Protein AF-A0A0F9J2L0-F1 (afdb_monomer_lite)

Organism: NCBI:txid412755

InterPro domains:
  IPR006762 Gtr1/RagA G protein [PF04670] (2-129)
  IPR006762 Gtr1/RagA G protein [PTHR11259] (2-138)
  IPR027417 P-loop containing nucleoside triphosphate hydrolase [G3DSA:3.40.50.300] (1-144)
  IPR027417 P-loop containing nucleoside triphosphate hydrolase [SSF52540] (2-126)

Structure (mmCIF, N/CA/C/O backbone):
data_AF-A0A0F9J2L0-F1
#
_entry.id   AF-A0A0F9J2L0-F1
#
loop_
_atom_site.group_PDB
_atom_site.id
_atom_site.type_symbol
_atom_site.label_atom_id
_atom_site.label_alt_id
_atom_site.label_comp_id
_atom_site.label_asym_id
_atom_site.label_entity_id
_atom_site.label_seq_id
_atom_site.pdbx_PDB_ins_code
_atom_site.Cartn_x
_atom_site.Cartn_y
_atom_site.Cartn_z
_atom_site.occupancy
_atom_site.B_iso_or_equiv
_atom_site.auth_seq_id
_atom_site.auth_comp_id
_atom_site.auth_asym_id
_atom_site.auth_atom_id
_atom_site.pdbx_PDB_model_num
ATOM 1 N N . MET A 1 1 ? 3.759 4.163 -9.011 1.00 58.88 1 MET A N 1
ATOM 2 C CA . MET A 1 1 ? 3.004 3.086 -8.334 1.00 58.88 1 MET A CA 1
ATOM 3 C C . MET A 1 1 ? 1.938 2.496 -9.262 1.00 58.88 1 MET A C 1
ATOM 5 O O . MET A 1 1 ? 0.913 3.127 -9.456 1.00 58.88 1 MET A O 1
ATOM 9 N N . GLY A 1 2 ? 2.141 1.337 -9.890 1.00 57.66 2 GLY A N 1
ATOM 10 C CA . GLY A 1 2 ? 1.208 0.733 -10.869 1.00 57.66 2 GLY A CA 1
ATOM 11 C C . GLY A 1 2 ? -0.131 0.215 -10.308 1.00 57.66 2 GLY A C 1
ATOM 12 O O . GLY A 1 2 ? -0.578 -0.854 -10.706 1.00 57.66 2 GLY A O 1
ATOM 13 N N . LYS A 1 3 ? -0.773 0.930 -9.377 1.00 68.69 3 LYS A N 1
ATOM 14 C CA . LYS A 1 3 ? -2.016 0.521 -8.695 1.00 68.69 3 LYS A CA 1
ATOM 15 C C . LYS A 1 3 ? -3.172 0.352 -9.680 1.00 68.69 3 LYS A C 1
ATOM 17 O O . LYS A 1 3 ? -3.814 -0.695 -9.715 1.00 68.69 3 LYS A O 1
ATOM 22 N N . THR A 1 4 ? -3.367 1.340 -10.550 1.00 69.31 4 THR A N 1
ATOM 23 C CA . THR A 1 4 ? -4.355 1.288 -11.634 1.00 69.31 4 THR A CA 1
ATOM 24 C C . THR A 1 4 ? -4.062 0.149 -12.614 1.00 69.31 4 THR A C 1
ATOM 26 O O . THR A 1 4 ? -4.983 -0.529 -13.059 1.00 69.31 4 THR A O 1
ATOM 29 N N . THR A 1 5 ? -2.786 -0.113 -12.914 1.00 68.06 5 THR A N 1
ATOM 30 C CA . THR A 1 5 ? -2.365 -1.235 -13.769 1.00 68.06 5 THR A CA 1
ATOM 31 C C . THR A 1 5 ? -2.733 -2.577 -13.141 1.00 68.06 5 THR A C 1
ATOM 33 O O . THR A 1 5 ? -3.351 -3.400 -13.805 1.00 68.06 5 THR A O 1
ATOM 36 N N . ILE A 1 6 ? -2.427 -2.783 -11.855 1.00 69.75 6 ILE A N 1
ATOM 37 C CA . ILE A 1 6 ? -2.793 -4.006 -11.124 1.00 69.75 6 ILE A CA 1
ATOM 38 C C . ILE A 1 6 ? -4.306 -4.190 -11.134 1.00 69.75 6 ILE A C 1
ATOM 40 O O . ILE A 1 6 ? -4.779 -5.273 -11.458 1.00 69.75 6 ILE A O 1
ATOM 44 N N . LYS A 1 7 ? -5.070 -3.126 -10.864 1.00 72.12 7 LYS A N 1
ATOM 45 C CA . LYS A 1 7 ? -6.531 -3.176 -10.923 1.00 72.12 7 LYS A CA 1
ATOM 46 C C . LYS A 1 7 ? -7.026 -3.668 -12.288 1.00 72.12 7 LYS A C 1
ATOM 48 O O . LYS A 1 7 ? -7.810 -4.611 -12.345 1.00 72.12 7 LYS A O 1
ATOM 53 N N . LYS A 1 8 ? -6.546 -3.060 -13.377 1.00 70.06 8 LYS A N 1
ATOM 54 C CA . LYS A 1 8 ? -6.964 -3.415 -14.739 1.00 70.06 8 LYS A CA 1
ATOM 55 C C . LYS A 1 8 ? -6.577 -4.839 -15.126 1.00 70.06 8 LYS A C 1
ATOM 57 O O . LYS A 1 8 ? -7.369 -5.549 -15.731 1.00 70.06 8 LYS A O 1
ATOM 62 N N . VAL A 1 9 ? -5.369 -5.272 -14.780 1.00 70.38 9 VAL A N 1
ATOM 63 C CA . VAL A 1 9 ? -4.903 -6.622 -15.121 1.00 70.38 9 VAL A CA 1
ATOM 64 C C . VAL A 1 9 ? -5.645 -7.676 -14.297 1.00 70.38 9 VAL A C 1
ATOM 66 O O . VAL A 1 9 ? -6.130 -8.655 -14.852 1.00 70.38 9 VAL A O 1
ATOM 69 N N . VAL A 1 10 ? -5.766 -7.470 -12.982 1.00 70.31 10 VAL A N 1
ATOM 70 C CA . VAL A 1 10 ? -6.308 -8.471 -12.050 1.00 70.31 10 VAL A CA 1
ATOM 71 C C . VAL A 1 10 ? -7.833 -8.543 -12.098 1.00 70.31 10 VAL A C 1
ATOM 73 O O . VAL A 1 10 ? -8.378 -9.642 -12.099 1.00 70.31 10 VAL A O 1
ATOM 76 N N . PHE A 1 11 ? -8.528 -7.403 -12.146 1.00 71.88 11 PHE A N 1
ATOM 77 C CA . PHE A 1 11 ? -9.994 -7.366 -12.053 1.00 71.88 11 PHE A CA 1
ATOM 78 C C . PHE A 1 11 ? -10.697 -7.117 -13.387 1.00 71.88 11 PHE A C 1
ATOM 80 O O . PHE A 1 11 ? -11.873 -7.441 -13.513 1.00 71.88 11 PHE A O 1
ATOM 87 N N . GLU A 1 12 ? -10.007 -6.545 -14.376 1.00 72.94 12 GLU A N 1
ATOM 88 C CA . GLU A 1 12 ? -10.602 -6.197 -15.676 1.00 72.94 12 GLU A CA 1
ATOM 89 C C . GLU A 1 12 ? -10.038 -7.054 -16.826 1.00 72.94 12 GLU A C 1
ATOM 91 O O . GLU A 1 12 ? -10.474 -6.917 -17.966 1.00 72.94 12 GLU A O 1
ATOM 96 N N . GLY A 1 13 ? -9.087 -7.957 -16.542 1.00 70.94 13 GLY A N 1
ATOM 97 C CA . GLY A 1 13 ? -8.498 -8.871 -17.527 1.00 70.94 13 GLY A CA 1
ATOM 98 C C . GLY A 1 13 ? -7.656 -8.181 -18.605 1.00 70.94 13 GLY A C 1
ATOM 99 O O . GLY A 1 13 ? -7.440 -8.754 -19.673 1.00 70.94 13 GLY A O 1
ATOM 100 N N . ALA A 1 14 ? -7.202 -6.949 -18.358 1.00 76.75 14 ALA A N 1
ATOM 101 C CA . ALA A 1 14 ? -6.424 -6.185 -19.326 1.00 76.75 14 ALA A CA 1
ATOM 102 C C . ALA A 1 14 ? -5.062 -6.837 -19.602 1.00 76.75 14 ALA A C 1
ATOM 104 O O . ALA A 1 14 ? -4.390 -7.328 -18.691 1.00 76.75 14 ALA A O 1
ATOM 105 N N . ASN A 1 15 ? -4.616 -6.781 -20.858 1.00 77.00 15 ASN A N 1
ATOM 106 C CA . ASN A 1 15 ? -3.313 -7.300 -21.245 1.00 77.00 15 ASN A CA 1
ATOM 107 C C . ASN A 1 15 ? -2.194 -6.387 -20.697 1.00 77.00 15 ASN A C 1
ATOM 109 O O . ASN A 1 15 ? -2.122 -5.214 -21.077 1.00 77.00 15 ASN A O 1
ATOM 113 N N . PRO A 1 16 ? -1.285 -6.891 -19.841 1.00 75.75 16 PRO A N 1
ATOM 114 C CA . PRO A 1 16 ? -0.210 -6.078 -19.276 1.00 75.75 16 PRO A CA 1
ATOM 115 C C . PRO A 1 16 ? 0.743 -5.522 -20.345 1.00 75.75 16 PRO A C 1
ATOM 117 O O . PRO A 1 16 ? 1.277 -4.429 -20.164 1.00 75.75 16 PRO A O 1
ATOM 120 N N . ASN A 1 17 ? 0.907 -6.210 -21.484 1.00 73.69 17 ASN A N 1
ATOM 121 C CA . ASN A 1 17 ? 1.730 -5.718 -22.593 1.00 73.69 17 ASN A CA 1
ATOM 122 C C . ASN A 1 17 ? 1.097 -4.499 -23.278 1.00 73.69 17 ASN A C 1
ATOM 124 O O . ASN A 1 17 ? 1.804 -3.579 -23.678 1.00 73.69 17 ASN A O 1
ATOM 128 N N . GLU A 1 18 ? -0.232 -4.456 -23.383 1.00 72.44 18 GLU A N 1
ATOM 129 C CA . GLU A 1 18 ? -0.940 -3.306 -23.958 1.00 72.44 18 GLU A CA 1
ATOM 130 C C . GLU A 1 18 ? -0.860 -2.091 -23.034 1.00 72.44 18 GLU A C 1
ATOM 132 O O . GLU A 1 18 ? -0.635 -0.982 -23.506 1.00 72.44 18 GLU A O 1
ATOM 137 N N . LEU A 1 19 ? -0.954 -2.295 -21.718 1.00 71.75 19 LEU A N 1
ATOM 138 C CA . LEU A 1 19 ? -0.813 -1.224 -20.723 1.00 71.75 19 LEU A CA 1
ATOM 139 C C . LEU A 1 19 ? 0.617 -0.667 -20.628 1.00 71.75 19 LEU A C 1
ATOM 141 O O . LEU A 1 19 ? 0.802 0.467 -20.188 1.00 71.75 19 LEU A O 1
ATOM 145 N N . ALA A 1 20 ? 1.622 -1.447 -21.033 1.00 61.31 20 ALA A N 1
ATOM 146 C CA . ALA A 1 20 ? 3.000 -0.979 -21.166 1.00 61.31 20 ALA A CA 1
ATOM 147 C C . ALA A 1 20 ? 3.208 -0.133 -22.436 1.00 61.31 20 ALA A C 1
ATOM 149 O O . ALA A 1 20 ? 3.982 0.821 -22.416 1.00 61.31 20 ALA A O 1
ATOM 150 N N . LEU A 1 21 ? 2.510 -0.470 -23.528 1.00 59.78 21 LEU A N 1
ATOM 151 C CA . LEU A 1 21 ? 2.576 0.244 -24.810 1.00 59.78 21 LEU A CA 1
ATOM 152 C C . LEU A 1 21 ? 1.701 1.505 -24.834 1.00 59.78 21 LEU A C 1
ATOM 154 O O . LEU A 1 21 ? 2.056 2.486 -25.485 1.00 59.78 21 LEU A O 1
ATOM 158 N N . PHE A 1 22 ? 0.587 1.492 -24.100 1.00 68.00 22 PHE A N 1
ATOM 159 C CA . PHE A 1 22 ? -0.345 2.606 -23.945 1.00 68.00 22 PHE A CA 1
ATOM 160 C C . PHE A 1 22 ? -0.488 2.947 -22.456 1.00 68.00 22 PHE A C 1
ATOM 162 O O . PHE A 1 22 ? -1.363 2.401 -21.775 1.00 68.00 22 PHE A O 1
ATOM 169 N N . PRO A 1 23 ? 0.384 3.830 -21.931 1.00 61.91 23 PRO A N 1
ATOM 170 C CA . PRO A 1 23 ? 0.374 4.191 -20.523 1.00 61.91 23 PRO A CA 1
ATOM 171 C C . PRO A 1 23 ? -0.981 4.761 -20.109 1.00 61.91 23 PRO A C 1
ATOM 173 O O . PRO A 1 23 ? -1.565 5.591 -20.807 1.00 61.91 23 PRO A O 1
ATOM 176 N N . LEU A 1 24 ? -1.470 4.325 -18.950 1.00 62.19 24 LEU A N 1
ATOM 177 C CA . LEU A 1 24 ? -2.687 4.871 -18.362 1.00 62.19 24 LEU A CA 1
ATOM 178 C C . LEU A 1 24 ? -2.487 6.350 -18.018 1.00 62.19 24 LEU A C 1
ATOM 180 O O . LEU A 1 24 ? -1.436 6.735 -17.504 1.00 62.19 24 LEU A O 1
ATOM 184 N N . GLU A 1 25 ? -3.516 7.160 -18.267 1.00 60.97 25 GLU A N 1
ATOM 185 C CA . GLU A 1 25 ? -3.544 8.538 -17.783 1.00 60.97 25 GLU A CA 1
ATOM 186 C C . GLU A 1 25 ? -3.391 8.564 -16.258 1.00 60.97 25 GLU A C 1
ATOM 188 O O . GLU A 1 25 ? -3.919 7.699 -15.550 1.00 60.97 25 GLU A O 1
ATOM 193 N N . ALA A 1 26 ? -2.661 9.560 -15.753 1.00 56.62 26 ALA A N 1
ATOM 194 C CA . ALA A 1 26 ? -2.456 9.724 -14.322 1.00 56.62 26 ALA A CA 1
ATOM 195 C C . ALA A 1 26 ? -3.807 9.838 -13.596 1.00 56.62 26 ALA A C 1
ATOM 197 O O . ALA A 1 26 ? -4.691 10.589 -14.012 1.00 56.62 26 ALA A O 1
ATOM 198 N N . THR A 1 27 ? -3.969 9.107 -12.492 1.00 54.75 27 THR A N 1
ATOM 199 C CA . THR A 1 27 ? -5.182 9.187 -11.675 1.00 54.75 27 THR A CA 1
ATOM 200 C C . THR A 1 27 ? -5.322 10.605 -11.107 1.00 54.75 27 THR A C 1
ATOM 202 O O . THR A 1 27 ? -4.482 11.053 -10.329 1.00 54.75 27 THR A O 1
ATOM 205 N N . ILE A 1 28 ? -6.380 11.323 -11.503 1.00 53.38 28 ILE A N 1
ATOM 206 C CA . ILE A 1 28 ? -6.755 12.631 -10.944 1.00 53.38 28 ILE A CA 1
ATOM 207 C C . ILE A 1 28 ? -7.756 12.396 -9.803 1.00 53.38 28 ILE A C 1
ATOM 209 O O . ILE A 1 28 ? -8.854 11.891 -10.047 1.00 53.38 28 ILE A O 1
ATOM 213 N N . GLY A 1 29 ? -7.368 12.768 -8.577 1.00 52.84 29 GLY A N 1
ATOM 214 C CA . GLY A 1 29 ? -8.158 12.583 -7.349 1.00 52.84 29 GLY A CA 1
ATOM 215 C C . GLY A 1 29 ? -8.163 11.143 -6.818 1.00 52.84 29 GLY A C 1
ATOM 216 O O . GLY A 1 29 ? -7.842 10.205 -7.542 1.00 52.84 29 GLY A O 1
ATOM 217 N N . SER A 1 30 ? -8.519 10.953 -5.545 1.00 55.66 30 SER A N 1
ATOM 218 C CA . SER A 1 30 ? -8.660 9.609 -4.965 1.00 55.66 30 SER A CA 1
ATOM 219 C C . SER A 1 30 ? -9.840 8.886 -5.606 1.00 55.66 30 SER A C 1
ATOM 221 O O . SER A 1 30 ? -10.982 9.335 -5.493 1.00 55.66 30 SER A O 1
ATOM 223 N N . LYS A 1 31 ? -9.581 7.762 -6.280 1.00 64.25 31 LYS A N 1
ATOM 224 C CA . LYS A 1 31 ? -10.636 6.924 -6.861 1.00 64.25 31 LYS A CA 1
ATOM 225 C C . LYS A 1 31 ? -10.839 5.683 -6.011 1.00 64.25 31 LYS A C 1
ATOM 227 O O . LYS A 1 31 ? -9.918 4.893 -5.819 1.00 64.25 31 LYS A O 1
ATOM 232 N N . TYR A 1 32 ? -12.070 5.496 -5.558 1.00 66.50 32 TYR A N 1
ATOM 233 C CA . TYR A 1 32 ? -12.510 4.259 -4.932 1.00 66.50 32 TYR A CA 1
ATOM 234 C C . TYR A 1 32 ? -13.093 3.355 -6.009 1.00 66.50 32 TYR A C 1
ATOM 236 O O . TYR A 1 32 ? -13.931 3.777 -6.807 1.00 66.50 32 TYR A O 1
ATOM 244 N N . SER A 1 33 ? -12.662 2.102 -6.036 1.00 65.69 33 SER A N 1
ATOM 245 C CA . SER A 1 33 ? -13.339 1.063 -6.803 1.00 65.69 33 SER A CA 1
ATOM 246 C C . SER A 1 33 ? -13.585 -0.148 -5.937 1.00 65.69 33 SER A C 1
ATOM 248 O O . SER A 1 33 ? -12.712 -0.579 -5.191 1.00 65.69 33 SER A O 1
ATOM 250 N N . ILE A 1 34 ? -14.790 -0.678 -6.058 1.00 67.75 34 ILE A N 1
ATOM 251 C CA . ILE A 1 34 ? -15.246 -1.852 -5.339 1.00 67.75 34 ILE A CA 1
ATOM 252 C C . ILE A 1 34 ? -15.337 -2.980 -6.357 1.00 67.75 34 ILE A C 1
ATOM 254 O O . ILE A 1 34 ? -15.997 -2.830 -7.383 1.00 67.75 34 ILE A O 1
ATOM 258 N N . HIS A 1 35 ? -14.685 -4.095 -6.058 1.00 72.38 35 HIS A N 1
ATOM 259 C CA . HIS A 1 35 ? -14.764 -5.320 -6.839 1.00 72.38 35 HIS A CA 1
ATOM 260 C C . HIS A 1 35 ? -15.301 -6.432 -5.950 1.00 72.38 35 HIS A C 1
ATOM 262 O O . HIS A 1 35 ? -14.775 -6.679 -4.867 1.00 72.38 35 HIS A O 1
ATOM 268 N N . GLU A 1 36 ? -16.356 -7.092 -6.404 1.00 71.56 36 GLU A N 1
ATOM 269 C CA . GLU A 1 36 ? -16.865 -8.295 -5.756 1.00 71.56 36 GLU A CA 1
ATOM 270 C C . GLU A 1 36 ? -16.129 -9.501 -6.337 1.00 71.56 36 GLU A C 1
ATOM 272 O O . GLU A 1 36 ? -16.014 -9.652 -7.555 1.00 71.56 36 GLU A O 1
ATOM 277 N N . PHE A 1 37 ? -15.584 -10.338 -5.461 1.00 68.88 37 PHE A N 1
ATOM 278 C CA . PHE A 1 37 ? -14.905 -11.566 -5.836 1.00 68.88 37 PHE A CA 1
ATOM 279 C C . PHE A 1 37 ? -15.336 -12.684 -4.893 1.00 68.88 37 PHE A C 1
ATOM 281 O O . PHE A 1 37 ? -14.968 -12.690 -3.718 1.00 68.88 37 PHE A O 1
ATOM 288 N N . MET A 1 38 ? -16.109 -13.636 -5.423 1.00 73.44 38 MET A N 1
ATOM 289 C CA . MET A 1 38 ? -16.784 -14.669 -4.627 1.00 73.44 38 MET A CA 1
ATOM 290 C C . MET A 1 38 ? -17.589 -14.024 -3.484 1.00 73.44 38 MET A C 1
ATOM 292 O O . MET A 1 38 ? -18.384 -13.124 -3.739 1.00 73.44 38 MET A O 1
ATOM 296 N N . ASP A 1 39 ? -17.339 -14.431 -2.239 1.00 72.94 39 ASP A N 1
ATOM 297 C CA . ASP A 1 39 ? -18.007 -13.906 -1.043 1.00 72.94 39 ASP A CA 1
ATOM 298 C C . ASP A 1 39 ? -17.268 -12.696 -0.435 1.00 72.94 39 ASP A C 1
ATOM 300 O O . ASP A 1 39 ? -17.545 -12.284 0.690 1.00 72.94 39 ASP A O 1
ATOM 304 N N . SER A 1 40 ? -16.275 -12.144 -1.142 1.00 63.81 40 SER A N 1
ATOM 305 C CA . SER A 1 40 ? -15.414 -11.060 -0.661 1.00 63.81 40 SER A CA 1
ATOM 306 C C . SER A 1 40 ? -15.607 -9.769 -1.448 1.00 63.81 40 SER A C 1
ATOM 308 O O . SER A 1 40 ? -15.790 -9.764 -2.665 1.00 63.81 40 SER A O 1
ATOM 310 N N . LYS A 1 41 ? -15.489 -8.644 -0.740 1.00 72.75 41 LYS A N 1
ATOM 311 C CA . LYS A 1 41 ? -15.509 -7.299 -1.313 1.00 72.75 41 LYS A CA 1
ATOM 312 C C . LYS A 1 41 ? -14.110 -6.700 -1.240 1.00 72.75 41 LYS A C 1
ATOM 314 O O . LYS A 1 41 ? -13.570 -6.507 -0.155 1.00 72.75 41 LYS A O 1
ATOM 319 N N . ILE A 1 42 ? -13.529 -6.400 -2.393 1.00 73.69 42 ILE A N 1
ATOM 320 C CA . ILE A 1 42 ? -12.203 -5.799 -2.512 1.00 73.69 42 ILE A CA 1
ATOM 321 C C . ILE A 1 42 ? -12.383 -4.313 -2.796 1.00 73.69 42 ILE A C 1
ATOM 323 O O . ILE A 1 42 ? -12.915 -3.924 -3.837 1.00 73.69 42 ILE A O 1
ATOM 327 N N . VAL A 1 43 ? -11.931 -3.476 -1.866 1.00 70.38 43 VAL A N 1
ATOM 328 C CA . VAL A 1 43 ? -11.908 -2.022 -2.039 1.00 70.38 43 VAL A CA 1
ATOM 329 C C . VAL A 1 43 ? -10.508 -1.616 -2.478 1.00 70.38 43 VAL A C 1
ATOM 331 O O . VAL A 1 43 ? -9.540 -1.755 -1.737 1.00 70.38 43 VAL A O 1
ATOM 334 N N . VAL A 1 44 ? -10.400 -1.119 -3.705 1.00 71.06 44 VAL A N 1
ATOM 335 C CA . VAL A 1 44 ? -9.169 -0.543 -4.241 1.00 71.06 44 VAL A CA 1
ATOM 336 C C . VAL A 1 44 ? -9.258 0.966 -4.085 1.00 71.06 44 VAL A C 1
ATOM 338 O O . VAL A 1 44 ? -10.102 1.609 -4.716 1.00 71.06 44 VAL A O 1
ATOM 341 N N . ILE A 1 45 ? -8.374 1.516 -3.259 1.00 71.25 45 ILE A N 1
ATOM 342 C CA . ILE A 1 45 ? -8.213 2.957 -3.086 1.00 71.25 45 ILE A CA 1
ATOM 343 C C . ILE A 1 45 ? -7.018 3.390 -3.936 1.00 71.25 45 ILE A C 1
ATOM 345 O O . ILE A 1 45 ? -5.859 3.194 -3.566 1.00 71.25 45 ILE A O 1
ATOM 349 N N . ASP A 1 46 ? -7.298 3.959 -5.105 1.00 68.12 46 ASP A N 1
ATOM 350 C CA . ASP A 1 46 ? -6.265 4.528 -5.964 1.00 68.12 46 ASP A CA 1
ATOM 351 C C . ASP A 1 46 ? -6.030 5.988 -5.567 1.00 68.12 46 ASP A C 1
ATOM 353 O O . ASP A 1 46 ? -6.699 6.908 -6.042 1.00 68.12 46 ASP A O 1
ATOM 357 N N . THR A 1 47 ? -5.114 6.183 -4.620 1.00 63.47 47 THR A N 1
ATOM 358 C CA . THR A 1 47 ? -4.647 7.500 -4.181 1.00 63.47 47 THR A CA 1
ATOM 359 C C . THR A 1 47 ? -3.534 8.019 -5.100 1.00 63.47 47 THR A C 1
ATOM 361 O O . THR A 1 47 ? -2.485 7.371 -5.225 1.00 63.47 47 THR A O 1
ATOM 364 N N . PRO A 1 48 ? -3.675 9.211 -5.708 1.00 63.41 48 PRO A N 1
ATOM 365 C CA . PRO A 1 48 ? -2.522 9.980 -6.171 1.00 63.41 48 PRO A CA 1
ATOM 366 C C . PRO A 1 48 ? -1.512 10.156 -5.028 1.00 63.41 48 PRO A C 1
ATOM 368 O O . PRO A 1 48 ? -1.926 10.276 -3.873 1.00 63.41 48 PRO A O 1
ATOM 371 N N . GLY A 1 49 ? -0.210 10.227 -5.329 1.00 58.75 49 GLY A N 1
ATOM 372 C CA . GLY A 1 49 ? 0.852 10.313 -4.307 1.00 58.75 49 GLY A CA 1
ATOM 373 C C . GLY A 1 49 ? 0.655 11.427 -3.265 1.00 58.75 49 GLY A C 1
ATOM 374 O O . GLY A 1 49 ? 1.051 11.268 -2.121 1.00 58.75 49 GLY A O 1
ATOM 375 N N . GLN A 1 50 ? -0.045 12.509 -3.619 1.00 57.06 50 GLN A N 1
ATOM 376 C CA . GLN A 1 50 ? -0.334 13.636 -2.721 1.00 57.06 50 GLN A CA 1
ATOM 377 C C . GLN A 1 50 ? -1.549 13.434 -1.795 1.00 57.06 50 GLN A C 1
ATOM 379 O O . GLN A 1 50 ? -1.698 14.159 -0.820 1.00 57.06 50 GLN A O 1
ATOM 384 N N . SER A 1 51 ? -2.420 12.463 -2.077 1.00 65.81 51 SER A N 1
ATOM 385 C CA . SER A 1 51 ? -3.694 12.268 -1.354 1.00 65.81 51 SER A CA 1
ATOM 386 C C . SER A 1 51 ? -3.626 11.226 -0.236 1.00 65.81 51 SER A C 1
ATOM 388 O O . SER A 1 51 ? -4.499 11.180 0.630 1.00 65.81 51 SER A O 1
ATOM 390 N N . LEU A 1 52 ? -2.588 10.385 -0.236 1.00 75.38 52 LEU A N 1
ATOM 391 C CA . LEU A 1 52 ? -2.374 9.409 0.827 1.00 75.38 52 LEU A CA 1
ATOM 392 C C . LEU A 1 52 ? -2.077 10.088 2.180 1.00 75.38 52 LEU A C 1
ATOM 394 O O . LEU A 1 52 ? -2.730 9.717 3.152 1.00 75.38 52 LEU A O 1
ATOM 398 N N . PRO A 1 53 ? -1.222 11.128 2.267 1.00 76.94 53 PRO A N 1
ATOM 399 C CA . PRO A 1 53 ? -1.010 11.844 3.525 1.00 76.94 53 PRO A CA 1
ATOM 400 C C . PRO A 1 53 ? -2.285 12.463 4.110 1.00 76.94 53 PRO A C 1
ATOM 402 O O . PRO A 1 53 ? -2.408 12.574 5.327 1.00 76.94 53 PRO A O 1
ATOM 405 N N . GLU A 1 54 ? -3.243 12.867 3.269 1.00 79.12 54 GLU A N 1
ATOM 406 C CA . GLU A 1 54 ? -4.537 13.375 3.737 1.00 79.12 54 GLU A CA 1
ATOM 407 C C . GLU A 1 54 ? -5.388 12.259 4.349 1.00 79.12 54 GLU A C 1
ATOM 409 O O . GLU A 1 54 ? -5.957 12.442 5.423 1.00 79.12 54 GLU A O 1
ATOM 414 N N . LEU A 1 55 ? -5.438 11.089 3.702 1.00 81.88 55 LEU A N 1
ATOM 415 C CA . LEU A 1 55 ? -6.121 9.908 4.232 1.00 81.88 55 LEU A CA 1
ATOM 416 C C . LEU A 1 55 ? -5.504 9.453 5.564 1.00 81.88 55 LEU A C 1
ATOM 418 O O . LEU A 1 55 ? -6.227 9.112 6.491 1.00 81.88 55 LEU A O 1
ATOM 422 N N . LEU A 1 56 ? -4.175 9.482 5.681 1.00 83.75 56 LEU A N 1
ATOM 423 C CA . LEU A 1 56 ? -3.459 9.047 6.884 1.00 83.75 56 LEU A CA 1
ATOM 424 C C . LEU A 1 56 ? -3.564 10.031 8.061 1.00 83.75 56 LEU A C 1
ATOM 426 O O . LEU A 1 56 ? -3.230 9.659 9.180 1.00 83.75 56 LEU A O 1
ATOM 430 N N . LYS A 1 57 ? -4.055 11.259 7.854 1.00 85.06 57 LYS A N 1
ATOM 431 C CA . LYS A 1 57 ? -4.229 12.267 8.922 1.00 85.06 57 LYS A CA 1
ATOM 432 C C . LYS A 1 57 ? -5.679 12.466 9.363 1.00 85.06 57 LYS A C 1
ATOM 434 O O . LYS A 1 57 ? -5.912 12.952 10.466 1.00 85.06 57 LYS A O 1
ATOM 439 N N . ASP A 1 58 ? -6.636 12.125 8.509 1.00 86.75 58 ASP A N 1
ATOM 440 C CA . ASP A 1 58 ? -8.062 12.357 8.727 1.00 86.75 58 ASP A CA 1
ATOM 441 C C . ASP A 1 58 ? -8.733 11.121 9.346 1.00 86.75 58 ASP A C 1
ATOM 443 O O . ASP A 1 58 ? -8.929 10.105 8.681 1.00 86.75 58 ASP A O 1
ATOM 447 N N . GLU A 1 59 ? -9.080 11.207 10.630 1.00 86.50 59 GLU A N 1
ATOM 448 C CA . GLU A 1 59 ? -9.639 10.088 11.401 1.00 86.50 59 GLU A CA 1
ATOM 449 C C . GLU A 1 59 ? -10.973 9.568 10.842 1.00 86.50 59 GLU A C 1
ATOM 451 O O . GLU A 1 59 ? -11.211 8.360 10.834 1.00 86.50 59 GLU A O 1
ATOM 456 N N . GLU A 1 60 ? -11.829 10.446 10.315 1.00 86.25 60 GLU A N 1
ATOM 457 C CA . GLU A 1 60 ? -13.111 10.036 9.735 1.00 86.25 60 GLU A CA 1
ATOM 458 C C . GLU A 1 60 ? -12.885 9.234 8.447 1.00 86.25 60 GLU A C 1
ATOM 460 O O . GLU A 1 60 ? -13.466 8.160 8.255 1.00 86.25 60 GLU A O 1
ATOM 465 N N . LYS A 1 61 ? -11.967 9.698 7.588 1.00 83.81 61 LYS A N 1
ATOM 466 C CA . LYS A 1 61 ? -11.596 8.969 6.367 1.00 83.81 61 LYS A CA 1
ATOM 467 C C . LYS A 1 61 ? -10.890 7.652 6.663 1.00 83.81 61 LYS A C 1
ATOM 469 O O . LYS A 1 61 ? -11.090 6.697 5.911 1.00 83.81 61 LYS A O 1
ATOM 474 N N . GLN A 1 62 ? -10.086 7.582 7.725 1.00 86.94 62 GLN A N 1
ATOM 475 C CA . GLN A 1 62 ? -9.434 6.343 8.160 1.00 86.94 62 GLN A CA 1
ATOM 476 C C . GLN A 1 62 ? -10.468 5.281 8.505 1.00 86.94 62 GLN A C 1
ATOM 478 O O . GLN A 1 62 ? -10.408 4.181 7.960 1.00 86.94 62 GLN A O 1
ATOM 483 N N . ILE A 1 63 ? -11.438 5.624 9.357 1.00 85.38 63 ILE A N 1
ATOM 484 C CA . ILE A 1 63 ? -12.518 4.709 9.734 1.00 85.38 63 ILE A CA 1
ATOM 485 C C . ILE A 1 63 ? -13.259 4.269 8.474 1.00 85.38 63 ILE A C 1
ATOM 487 O O . ILE A 1 63 ? -13.317 3.081 8.187 1.00 85.38 63 ILE A O 1
ATOM 491 N N . HIS A 1 64 ? -13.705 5.207 7.640 1.00 82.81 64 HIS A N 1
ATOM 492 C CA . HIS A 1 64 ? -14.451 4.857 6.433 1.00 82.81 64 HIS A CA 1
ATOM 493 C C . HIS A 1 64 ? -13.675 3.962 5.446 1.00 82.81 64 HIS A C 1
ATOM 495 O O . HIS A 1 64 ? -14.278 3.181 4.711 1.00 82.81 64 HIS A O 1
ATOM 501 N N . SER A 1 65 ? -12.345 4.080 5.407 1.00 80.56 65 SER A N 1
ATOM 502 C CA . SER A 1 65 ? -11.500 3.370 4.437 1.00 80.56 65 SER A CA 1
ATOM 503 C C . SER A 1 65 ? -10.990 2.018 4.930 1.00 80.56 65 SER A C 1
ATOM 505 O O . SER A 1 65 ? -10.749 1.133 4.110 1.00 80.56 65 SER A O 1
ATOM 507 N N . PHE A 1 66 ? -10.786 1.864 6.240 1.00 83.88 66 PHE A N 1
ATOM 508 C CA . PHE A 1 66 ? -10.129 0.694 6.828 1.00 83.88 66 PHE A CA 1
ATOM 509 C C . PHE A 1 66 ? -11.048 -0.139 7.729 1.00 83.88 66 PHE A C 1
ATOM 511 O O . PHE A 1 66 ? -10.727 -1.294 8.011 1.00 83.88 66 PHE A O 1
ATOM 518 N N . GLU A 1 67 ? -12.188 0.398 8.167 1.00 82.50 67 GLU A N 1
ATOM 519 C CA . GLU A 1 67 ? -13.145 -0.350 8.981 1.00 82.50 67 GLU A CA 1
ATOM 520 C C . GLU A 1 67 ? -13.659 -1.583 8.218 1.00 82.50 67 GLU A C 1
ATOM 522 O O . GLU A 1 67 ? -14.011 -1.519 7.038 1.00 82.50 67 GLU A O 1
ATOM 527 N N . ASN A 1 68 ? -13.697 -2.730 8.904 1.00 82.56 68 ASN A N 1
ATOM 528 C CA . ASN A 1 68 ? -14.055 -4.046 8.358 1.00 82.56 68 ASN A CA 1
ATOM 529 C C . ASN A 1 68 ? -13.116 -4.593 7.262 1.00 82.56 68 ASN A C 1
ATOM 531 O O . ASN A 1 68 ? -13.438 -5.604 6.630 1.00 82.56 68 ASN A O 1
ATOM 535 N N . ALA A 1 69 ? -11.960 -3.971 7.014 1.00 83.44 69 ALA A N 1
ATOM 536 C CA . ALA A 1 69 ? -10.989 -4.5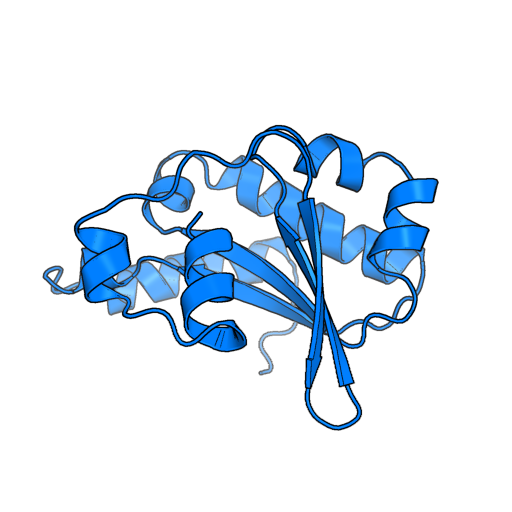15 6.075 1.00 83.44 69 ALA A CA 1
ATOM 537 C C . ALA A 1 69 ? -10.342 -5.788 6.647 1.00 83.44 69 ALA A C 1
ATOM 539 O O . ALA A 1 69 ? -9.654 -5.746 7.659 1.00 83.44 69 ALA A O 1
ATOM 540 N N . GLY A 1 70 ? -10.489 -6.927 5.962 1.00 82.69 70 GLY A N 1
ATOM 541 C CA . GLY A 1 70 ? -9.757 -8.150 6.327 1.00 82.69 70 GLY A CA 1
ATOM 542 C C . GLY A 1 70 ? -8.254 -8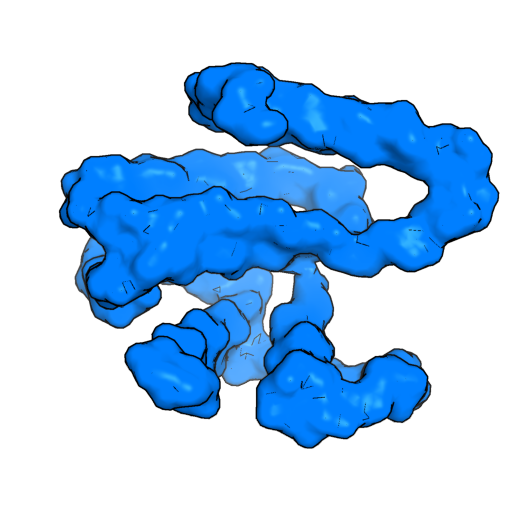.065 6.020 1.00 82.69 70 GLY A C 1
ATOM 543 O O . GLY A 1 70 ? -7.433 -8.694 6.688 1.00 82.69 70 GLY A O 1
ATOM 544 N N . ALA A 1 71 ? -7.876 -7.264 5.020 1.00 85.00 71 ALA A N 1
ATOM 545 C CA . ALA A 1 71 ? -6.486 -6.979 4.691 1.00 85.00 71 ALA A CA 1
ATOM 546 C C . ALA A 1 71 ? -6.321 -5.579 4.084 1.00 85.00 71 ALA A C 1
ATOM 548 O O . ALA A 1 71 ? -7.179 -5.111 3.337 1.00 85.00 71 ALA A O 1
ATOM 549 N N . ILE A 1 72 ? -5.181 -4.947 4.362 1.00 86.44 72 ILE A N 1
ATOM 550 C CA . ILE A 1 72 ? -4.745 -3.671 3.788 1.00 86.44 72 ILE A CA 1
ATOM 551 C C . ILE A 1 72 ? -3.493 -3.948 2.960 1.00 86.44 72 ILE A C 1
ATOM 553 O O . ILE A 1 72 ? -2.481 -4.400 3.493 1.00 86.44 72 ILE A O 1
ATOM 557 N N . ILE A 1 73 ? -3.551 -3.681 1.655 1.00 86.31 73 ILE A N 1
ATOM 558 C CA . ILE A 1 73 ? -2.420 -3.889 0.744 1.00 86.31 73 ILE A CA 1
ATOM 559 C C . ILE A 1 73 ? -1.814 -2.531 0.400 1.00 86.31 73 ILE A C 1
ATOM 561 O O . ILE A 1 73 ? -2.432 -1.732 -0.305 1.00 86.31 73 ILE A O 1
ATOM 565 N N . TYR A 1 74 ? -0.593 -2.282 0.866 1.00 86.50 74 TYR A N 1
ATOM 566 C CA . TYR A 1 74 ? 0.159 -1.078 0.532 1.00 86.50 74 TYR A CA 1
ATOM 567 C C . TYR A 1 74 ? 1.160 -1.374 -0.588 1.00 86.50 74 TYR A C 1
ATOM 569 O O . TYR A 1 74 ? 2.027 -2.241 -0.458 1.00 86.50 74 TYR A O 1
ATOM 577 N N . ILE A 1 75 ? 1.019 -0.661 -1.707 1.00 86.31 75 ILE A N 1
ATOM 578 C CA . ILE A 1 75 ? 1.788 -0.891 -2.933 1.00 86.31 75 ILE A CA 1
ATOM 579 C C . ILE A 1 75 ? 2.742 0.277 -3.162 1.00 86.31 75 ILE A C 1
ATOM 581 O O . ILE A 1 75 ? 2.303 1.405 -3.397 1.00 86.31 75 ILE A O 1
ATOM 585 N N . PHE A 1 76 ? 4.033 -0.028 -3.211 1.00 86.31 76 PHE A N 1
ATOM 586 C CA . PHE A 1 76 ? 5.108 0.899 -3.560 1.00 86.31 76 PHE A CA 1
ATOM 587 C C . PHE A 1 76 ? 5.996 0.257 -4.627 1.00 86.31 76 PHE A C 1
ATOM 589 O O . PHE A 1 76 ? 6.023 -0.965 -4.752 1.00 86.31 76 PHE A O 1
ATOM 596 N N . ASP A 1 77 ? 6.668 1.052 -5.458 1.00 86.81 77 ASP A N 1
ATOM 597 C CA . ASP A 1 77 ? 7.547 0.525 -6.504 1.00 86.81 77 ASP A CA 1
ATOM 598 C C . ASP A 1 77 ? 9.029 0.773 -6.207 1.00 86.81 77 ASP A C 1
ATOM 600 O O . ASP A 1 77 ? 9.388 1.681 -5.459 1.00 86.81 77 ASP A O 1
ATOM 604 N N . TYR A 1 78 ? 9.890 -0.095 -6.747 1.00 84.88 78 TYR A N 1
ATOM 605 C CA . TYR A 1 78 ? 11.324 -0.043 -6.465 1.00 84.88 78 TYR A CA 1
ATOM 606 C C . TYR A 1 78 ? 11.979 1.304 -6.824 1.00 84.88 78 TYR A C 1
ATOM 608 O O . TYR A 1 78 ? 12.754 1.796 -6.007 1.00 84.88 78 TYR A O 1
ATOM 616 N N . PRO A 1 79 ? 11.687 1.943 -7.977 1.00 85.62 79 PRO A N 1
ATOM 617 C CA . PRO A 1 79 ? 12.200 3.282 -8.262 1.00 85.62 79 PRO A CA 1
ATOM 618 C C . PRO A 1 79 ? 11.860 4.297 -7.168 1.00 85.62 79 PRO A C 1
ATOM 620 O O 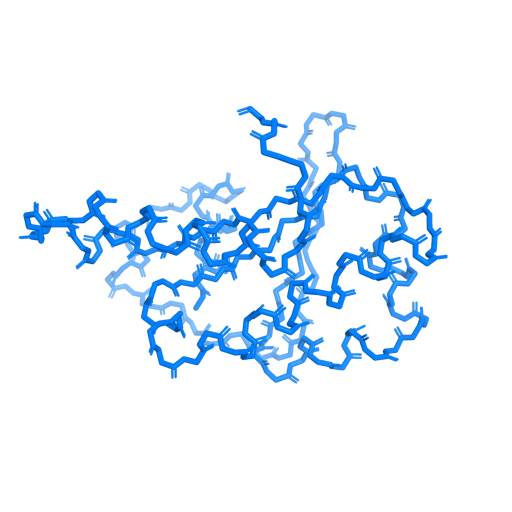. PRO A 1 79 ? 12.759 4.983 -6.693 1.00 85.62 79 PRO A O 1
ATOM 623 N N . SER A 1 80 ? 10.604 4.335 -6.713 1.00 85.69 80 SER A N 1
ATOM 624 C CA . SER A 1 80 ? 10.208 5.239 -5.631 1.00 85.69 80 SER A CA 1
ATOM 625 C C . SER A 1 80 ? 10.857 4.894 -4.292 1.00 85.69 80 SER A C 1
ATOM 627 O O . SER A 1 80 ? 11.198 5.803 -3.549 1.00 85.69 80 SER A O 1
ATOM 629 N N . TRP A 1 81 ? 11.093 3.611 -3.993 1.00 86.81 81 TRP A N 1
ATOM 630 C CA . TRP A 1 81 ? 11.858 3.218 -2.801 1.00 86.81 81 TRP A CA 1
ATOM 631 C C . TRP A 1 81 ? 13.285 3.772 -2.816 1.00 86.81 81 TRP A C 1
ATOM 633 O O . TRP A 1 81 ? 13.794 4.204 -1.790 1.00 86.81 81 TRP A O 1
ATOM 643 N N . ILE A 1 82 ? 13.944 3.756 -3.973 1.00 85.44 82 ILE A N 1
ATOM 644 C CA . ILE A 1 82 ? 15.306 4.284 -4.103 1.00 85.44 82 ILE A CA 1
ATOM 645 C C . ILE A 1 82 ? 15.334 5.813 -4.020 1.00 85.44 82 ILE A C 1
ATOM 647 O O . ILE A 1 82 ? 16.313 6.370 -3.530 1.00 85.44 82 ILE A O 1
ATOM 651 N N . GLU A 1 83 ? 14.293 6.477 -4.517 1.00 88.00 83 GLU A N 1
ATOM 652 C CA . GLU A 1 83 ? 14.187 7.936 -4.516 1.00 88.00 83 GLU A CA 1
ATOM 653 C C . GLU A 1 83 ? 13.840 8.500 -3.130 1.00 88.00 83 GLU A C 1
ATOM 655 O O . GLU A 1 83 ? 14.488 9.446 -2.688 1.00 88.00 83 GLU A O 1
ATOM 660 N N . ASP A 1 84 ? 12.855 7.912 -2.445 1.00 86.19 84 ASP A N 1
ATOM 661 C CA . ASP A 1 84 ? 12.332 8.405 -1.167 1.00 86.19 84 ASP A CA 1
ATOM 662 C C . ASP A 1 84 ? 11.797 7.255 -0.291 1.00 86.19 84 ASP A C 1
ATOM 664 O O . ASP A 1 84 ? 10.592 7.069 -0.092 1.00 86.19 84 ASP A O 1
ATOM 668 N N . SER A 1 85 ? 12.709 6.431 0.232 1.00 87.19 85 SER A N 1
ATOM 669 C CA . SER A 1 85 ? 12.341 5.352 1.157 1.00 87.19 85 SER A CA 1
ATOM 670 C C . SER A 1 85 ? 11.767 5.872 2.476 1.00 87.19 85 SER A C 1
ATOM 672 O O . SER A 1 85 ? 10.959 5.179 3.088 1.00 87.19 85 SER A O 1
ATOM 674 N N . GLU A 1 86 ? 12.184 7.058 2.931 1.00 87.75 86 GLU A N 1
ATOM 675 C CA . GLU A 1 86 ? 11.757 7.620 4.220 1.00 87.75 86 GLU A CA 1
ATOM 676 C C . GLU A 1 86 ? 10.254 7.913 4.223 1.00 87.75 86 GLU A C 1
ATOM 678 O O . GLU A 1 86 ? 9.550 7.426 5.108 1.00 87.75 86 GLU A O 1
ATOM 683 N N . SER A 1 87 ? 9.733 8.581 3.186 1.00 85.88 87 SER A N 1
ATOM 684 C CA . SER A 1 87 ? 8.288 8.814 3.072 1.00 85.88 87 SER A CA 1
ATOM 685 C C . SER A 1 87 ? 7.492 7.508 3.006 1.00 85.88 87 SER A C 1
ATOM 687 O O . SER A 1 87 ? 6.409 7.417 3.580 1.00 85.88 87 SER A O 1
ATOM 689 N N . ILE A 1 88 ? 8.015 6.482 2.326 1.00 88.00 88 ILE A N 1
ATOM 690 C CA . ILE A 1 88 ? 7.357 5.170 2.241 1.00 88.00 88 ILE A CA 1
ATOM 691 C C . ILE A 1 88 ? 7.321 4.491 3.615 1.00 88.00 88 ILE A C 1
ATOM 693 O O . ILE A 1 88 ? 6.316 3.892 3.994 1.00 88.00 88 ILE A O 1
ATOM 697 N N . ILE A 1 89 ? 8.410 4.576 4.378 1.00 87.81 89 ILE A N 1
ATOM 698 C CA . ILE A 1 89 ? 8.478 4.043 5.741 1.00 87.81 89 ILE A CA 1
ATOM 699 C C . ILE A 1 89 ? 7.456 4.745 6.643 1.00 87.81 89 ILE A C 1
ATOM 701 O O . ILE A 1 89 ? 6.771 4.072 7.416 1.00 87.81 89 ILE A O 1
ATOM 705 N N . ASP A 1 90 ? 7.336 6.067 6.545 1.00 87.50 90 ASP A N 1
ATOM 706 C CA . ASP A 1 90 ? 6.397 6.851 7.351 1.00 87.50 90 ASP A CA 1
ATOM 707 C C . ASP A 1 90 ? 4.935 6.537 7.009 1.00 87.50 90 ASP A C 1
ATOM 709 O O . ASP A 1 90 ? 4.102 6.402 7.913 1.00 87.50 90 ASP A O 1
ATOM 713 N N . ASP A 1 91 ? 4.628 6.322 5.726 1.00 88.19 91 ASP A N 1
ATOM 714 C CA . ASP A 1 91 ? 3.320 5.827 5.291 1.00 88.19 91 ASP A CA 1
ATOM 715 C C . ASP A 1 91 ? 3.011 4.465 5.926 1.00 88.19 91 ASP A C 1
ATOM 717 O O . ASP A 1 91 ? 1.933 4.263 6.490 1.00 88.19 91 ASP A O 1
ATOM 721 N N . ILE A 1 92 ? 3.963 3.525 5.862 1.00 88.75 92 ILE A N 1
ATOM 722 C CA . ILE A 1 92 ? 3.778 2.180 6.413 1.00 88.75 92 ILE A CA 1
ATOM 723 C C . ILE A 1 92 ? 3.541 2.259 7.925 1.00 88.75 92 ILE A C 1
ATOM 725 O O . ILE A 1 92 ? 2.572 1.676 8.412 1.00 88.75 92 ILE A O 1
ATOM 729 N N . LYS A 1 93 ? 4.365 3.012 8.667 1.00 88.56 93 LYS A N 1
ATOM 730 C CA . LYS A 1 93 ? 4.184 3.217 10.115 1.00 88.56 93 LYS A CA 1
ATOM 731 C C . LYS A 1 93 ? 2.802 3.771 10.436 1.00 88.56 93 LYS A C 1
ATOM 733 O O . LYS A 1 93 ? 2.112 3.210 11.282 1.00 88.56 93 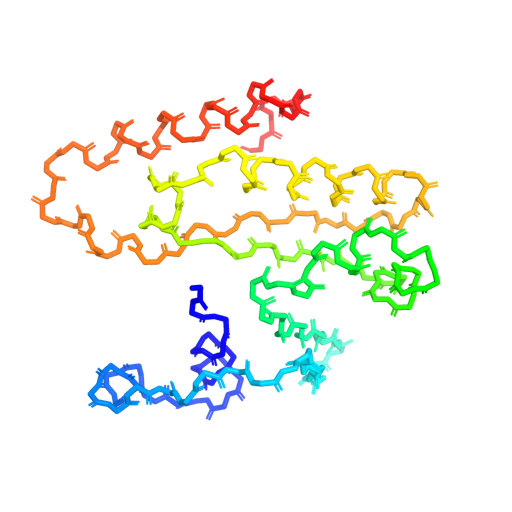LYS A O 1
ATOM 738 N N . SER A 1 94 ? 2.371 4.798 9.707 1.00 89.31 94 SER A N 1
ATOM 739 C CA . SER A 1 94 ? 1.052 5.408 9.892 1.00 89.31 94 SER A CA 1
ATOM 740 C C . SER A 1 94 ? -0.071 4.385 9.702 1.00 89.31 94 SER A C 1
ATOM 742 O O . SER A 1 94 ? -0.992 4.320 10.512 1.00 89.31 94 SER A O 1
ATOM 744 N N . ILE A 1 95 ? 0.017 3.528 8.677 1.00 88.81 95 ILE A N 1
ATOM 745 C CA . ILE A 1 95 ? -0.969 2.462 8.435 1.00 88.81 95 ILE A CA 1
ATOM 746 C C . ILE A 1 95 ? -1.007 1.464 9.603 1.00 88.81 95 ILE A C 1
ATOM 748 O O . ILE A 1 95 ? -2.094 1.095 10.055 1.00 88.81 95 ILE A O 1
ATOM 752 N N . TYR A 1 96 ? 0.152 1.042 10.120 1.00 88.06 96 TYR A N 1
ATOM 753 C CA . TYR A 1 96 ? 0.224 0.158 11.290 1.00 88.06 96 TYR A CA 1
ATOM 754 C C . TYR A 1 96 ? -0.366 0.811 12.544 1.00 88.06 96 TYR A C 1
ATOM 756 O O . TYR A 1 96 ? -1.152 0.179 13.252 1.00 88.06 96 TYR A O 1
ATOM 764 N N . GLU A 1 97 ? -0.028 2.072 12.808 1.00 89.19 97 GLU A N 1
ATOM 765 C CA . GLU A 1 97 ? -0.545 2.830 13.946 1.00 89.19 97 GLU A CA 1
ATOM 766 C C . GLU A 1 97 ? -2.061 2.997 13.874 1.00 89.19 97 GLU A C 1
ATOM 768 O O . GLU A 1 97 ? -2.737 2.768 14.873 1.00 89.19 97 GLU A O 1
ATOM 773 N N . ILE A 1 98 ? -2.614 3.313 12.700 1.00 89.50 98 ILE A N 1
ATOM 774 C CA . ILE A 1 98 ? -4.064 3.412 12.479 1.00 89.50 98 ILE A CA 1
ATOM 775 C C . ILE A 1 98 ? -4.739 2.062 12.752 1.00 89.50 98 ILE A C 1
ATOM 777 O O . ILE A 1 98 ? -5.714 2.000 13.507 1.00 89.50 98 ILE A O 1
ATOM 781 N N . ASN A 1 99 ? -4.194 0.974 12.196 1.00 88.25 99 ASN A N 1
ATO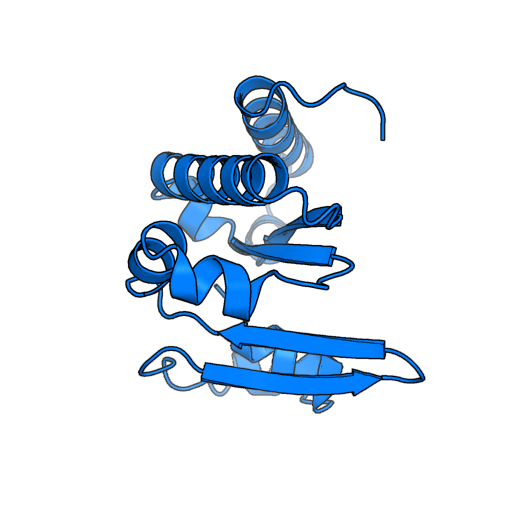M 782 C CA . ASN A 1 99 ? -4.726 -0.378 12.379 1.00 88.25 99 ASN A CA 1
ATOM 783 C C . ASN A 1 99 ? -4.749 -0.793 13.862 1.00 88.25 99 ASN A C 1
ATOM 785 O O . ASN A 1 99 ? -5.731 -1.371 14.330 1.00 88.25 99 ASN A O 1
ATOM 789 N N . MET A 1 100 ? -3.701 -0.447 14.621 1.00 87.69 100 MET A N 1
ATOM 790 C CA . MET A 1 100 ? -3.628 -0.700 16.065 1.00 87.69 100 MET A CA 1
ATOM 791 C C . MET A 1 100 ? -4.538 0.226 16.880 1.00 87.69 100 MET A C 1
ATOM 793 O O . MET A 1 100 ? -5.269 -0.248 17.750 1.00 87.69 100 MET A O 1
ATOM 797 N N . LYS A 1 101 ? -4.513 1.537 16.605 1.00 90.19 101 LYS A N 1
ATOM 798 C CA . LYS A 1 101 ? -5.280 2.570 17.320 1.00 90.19 101 LYS A CA 1
ATOM 799 C C . LYS A 1 101 ? -6.776 2.277 17.271 1.00 90.19 101 LYS A C 1
ATOM 801 O O . LYS A 1 101 ? -7.445 2.341 18.301 1.00 90.19 101 LYS A O 1
ATOM 806 N N . HIS A 1 102 ? -7.284 1.938 16.089 1.00 88.81 102 HIS A N 1
ATOM 807 C CA . HIS A 1 102 ? -8.704 1.667 15.875 1.00 88.81 102 HIS A CA 1
ATOM 808 C C . HIS A 1 102 ? -9.080 0.189 16.029 1.00 88.81 102 HIS A C 1
ATOM 810 O O . HIS A 1 102 ? -10.263 -0.136 15.982 1.00 88.81 102 HIS A O 1
ATOM 816 N N . LYS A 1 103 ? -8.098 -0.697 16.261 1.00 88.62 103 LYS A N 1
ATOM 817 C CA . LYS A 1 103 ? -8.292 -2.148 16.405 1.00 88.62 103 LYS A CA 1
ATOM 818 C C . LYS A 1 103 ? -9.073 -2.754 15.234 1.00 88.62 103 LYS A C 1
ATOM 820 O O . LYS A 1 103 ? -9.994 -3.535 15.442 1.00 88.62 103 LYS A O 1
ATOM 825 N N . PHE A 1 104 ? -8.707 -2.388 14.005 1.00 87.12 104 PHE A N 1
ATOM 826 C CA . PHE A 1 104 ? -9.362 -2.938 12.812 1.00 87.12 104 PHE A CA 1
ATOM 827 C C . PHE A 1 104 ? -9.023 -4.416 12.574 1.00 87.12 104 PHE A C 1
ATOM 829 O O . PHE A 1 104 ? -9.728 -5.078 11.822 1.00 87.12 104 PHE A O 1
ATOM 836 N N . GLU A 1 105 ? -7.954 -4.929 13.200 1.00 87.12 105 GLU A N 1
ATOM 837 C CA . GLU A 1 105 ? -7.483 -6.320 13.068 1.00 87.12 105 GLU A CA 1
ATOM 838 C C . GLU A 1 105 ? -7.170 -6.729 11.613 1.00 87.12 105 GLU A C 1
ATOM 840 O O . GLU A 1 105 ? -7.056 -7.912 11.287 1.00 87.12 105 GLU A O 1
ATOM 845 N N . ALA A 1 106 ? -6.965 -5.748 10.730 1.00 87.44 106 ALA A N 1
ATOM 846 C CA . ALA A 1 106 ? -6.688 -5.985 9.326 1.00 87.44 106 ALA A CA 1
ATOM 847 C C . ALA A 1 106 ? -5.269 -6.535 9.136 1.00 87.44 106 ALA A C 1
ATOM 849 O O . ALA A 1 106 ? -4.300 -6.028 9.714 1.00 87.44 106 ALA A O 1
ATOM 850 N N . LYS A 1 107 ? -5.108 -7.530 8.256 1.00 88.50 107 LYS A N 1
ATOM 851 C CA . LYS A 1 107 ? -3.779 -8.001 7.847 1.00 88.50 107 LYS A CA 1
ATOM 852 C C . LYS A 1 107 ? -3.111 -6.976 6.930 1.00 88.50 107 LYS A C 1
ATOM 854 O O . LYS A 1 107 ? -3.589 -6.739 5.825 1.00 88.50 107 LYS A O 1
ATOM 859 N N . ILE A 1 108 ? -1.975 -6.414 7.334 1.00 87.19 108 ILE A N 1
ATOM 860 C CA . ILE A 1 108 ? -1.206 -5.491 6.486 1.00 87.19 108 ILE A CA 1
ATOM 861 C C . ILE A 1 108 ? -0.260 -6.288 5.580 1.00 87.19 108 ILE A C 1
ATOM 863 O O . ILE A 1 108 ? 0.494 -7.143 6.044 1.00 87.19 108 ILE A O 1
ATOM 867 N N . ILE A 1 109 ? -0.313 -6.020 4.275 1.00 88.25 109 ILE A N 1
ATOM 868 C CA . ILE A 1 109 ? 0.518 -6.647 3.246 1.00 88.25 109 ILE A CA 1
ATOM 869 C C . ILE A 1 109 ? 1.266 -5.548 2.498 1.00 88.25 109 ILE A C 1
ATOM 871 O O . ILE A 1 109 ? 0.663 -4.671 1.881 1.00 88.25 109 ILE A O 1
ATOM 875 N N . LEU A 1 110 ? 2.592 -5.624 2.525 1.00 88.69 110 LEU A N 1
ATOM 876 C CA . LEU A 1 110 ? 3.473 -4.718 1.799 1.00 88.69 110 LEU A CA 1
ATOM 877 C C . LEU A 1 110 ? 3.843 -5.347 0.456 1.00 88.69 110 LEU A C 1
ATOM 879 O O . LEU A 1 110 ? 4.377 -6.456 0.415 1.00 88.69 110 LEU A O 1
ATOM 883 N N . PHE A 1 111 ? 3.557 -4.655 -0.644 1.00 88.12 111 PHE A N 1
ATOM 884 C CA . PHE A 1 111 ? 3.787 -5.169 -1.991 1.00 88.12 111 PHE A CA 1
ATOM 885 C C . PHE A 1 111 ? 4.759 -4.274 -2.765 1.00 88.12 111 PHE A C 1
ATOM 887 O O . PHE A 1 111 ? 4.379 -3.221 -3.283 1.00 88.12 111 PHE A O 1
ATOM 894 N N . LEU A 1 112 ? 6.015 -4.725 -2.862 1.00 87.69 112 LEU A N 1
ATOM 895 C CA . LEU A 1 112 ? 7.057 -4.083 -3.662 1.00 87.69 112 LEU A CA 1
ATOM 896 C C . LEU A 1 112 ? 6.875 -4.433 -5.145 1.00 87.69 112 LEU A C 1
ATOM 898 O O . LEU A 1 112 ? 7.093 -5.566 -5.576 1.00 87.69 112 LEU A O 1
ATOM 902 N N . HIS A 1 113 ? 6.484 -3.441 -5.933 1.00 86.00 113 HIS A N 1
ATOM 903 C CA . HIS A 1 113 ? 6.181 -3.573 -7.350 1.00 86.00 113 HIS A CA 1
ATOM 904 C C . HIS A 1 113 ? 7.331 -3.094 -8.255 1.00 86.00 113 HIS A C 1
ATOM 906 O O . HIS A 1 113 ? 8.291 -2.465 -7.808 1.00 86.00 113 HIS A O 1
ATOM 912 N N . LYS A 1 114 ? 7.213 -3.384 -9.558 1.00 83.75 114 LYS A N 1
ATOM 913 C CA . LYS A 1 114 ? 8.211 -3.095 -10.603 1.00 83.75 114 LYS A CA 1
ATOM 914 C C . LYS A 1 114 ? 9.603 -3.687 -10.343 1.00 83.75 114 LYS A C 1
ATOM 916 O O . LYS A 1 114 ? 10.619 -3.110 -10.730 1.00 83.75 114 LYS A O 1
ATOM 921 N N . ILE A 1 115 ? 9.662 -4.837 -9.671 1.00 83.69 115 ILE A N 1
ATOM 922 C CA . ILE A 1 115 ? 10.923 -5.561 -9.439 1.00 83.69 115 ILE A CA 1
ATOM 923 C C . ILE A 1 115 ? 11.518 -6.123 -10.736 1.00 83.69 115 ILE A C 1
ATOM 925 O O . ILE A 1 115 ? 12.701 -6.447 -10.782 1.00 83.69 115 ILE A O 1
ATOM 929 N N . ASP A 1 116 ? 10.720 -6.205 -11.802 1.00 79.81 116 ASP A N 1
ATOM 930 C CA . ASP A 1 116 ? 11.161 -6.578 -13.142 1.00 79.81 116 ASP A CA 1
ATOM 931 C C . ASP A 1 116 ? 12.267 -5.653 -13.677 1.00 79.81 116 ASP A C 1
ATOM 933 O O . ASP A 1 116 ? 13.181 -6.121 -14.358 1.00 79.81 116 ASP A O 1
ATOM 937 N N . LEU A 1 117 ? 12.280 -4.381 -13.257 1.00 78.25 117 LEU A N 1
ATOM 938 C CA . LEU A 1 117 ? 13.341 -3.415 -13.574 1.00 78.25 117 LEU A CA 1
ATOM 939 C C . LEU A 1 117 ? 14.724 -3.813 -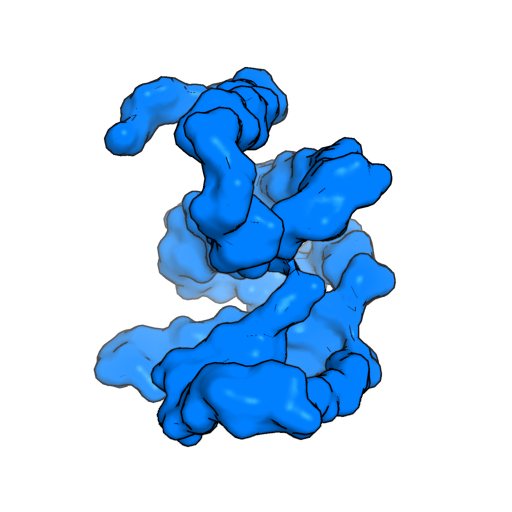13.027 1.00 78.25 117 LEU A C 1
ATOM 941 O O . LEU A 1 117 ? 15.735 -3.232 -13.417 1.00 78.25 117 LEU A O 1
ATOM 945 N N . LEU A 1 118 ? 14.783 -4.795 -12.125 1.00 74.31 118 LEU A N 1
ATOM 946 C CA . LEU A 1 118 ? 16.014 -5.288 -11.511 1.00 74.31 118 LEU A CA 1
ATOM 947 C C . LEU A 1 118 ? 16.457 -6.647 -12.042 1.00 74.31 118 LEU A C 1
ATOM 949 O O . LEU A 1 118 ? 17.496 -7.140 -11.612 1.00 74.31 118 LEU A O 1
ATOM 953 N N . LEU A 1 119 ? 15.711 -7.273 -12.956 1.00 72.62 119 LEU A N 1
ATOM 954 C CA . LEU A 1 119 ? 15.988 -8.648 -13.393 1.00 72.62 119 LEU A CA 1
ATOM 955 C C . LEU A 1 119 ? 17.352 -8.809 -14.078 1.00 72.62 119 LEU A C 1
ATOM 957 O O . LEU A 1 119 ? 17.918 -9.900 -14.073 1.00 72.62 119 LEU A O 1
ATOM 961 N N . SER A 1 120 ? 17.912 -7.733 -14.634 1.00 73.19 120 SER A N 1
ATOM 962 C CA . SER A 1 120 ? 19.267 -7.722 -15.196 1.00 73.19 120 SER A CA 1
ATOM 963 C C . SER A 1 120 ? 20.377 -7.559 -14.148 1.00 73.19 120 SER A C 1
ATOM 965 O O . SER A 1 120 ? 21.556 -7.702 -14.476 1.00 73.19 120 SER A O 1
ATOM 967 N N . ASP A 1 121 ? 20.039 -7.246 -12.895 1.00 76.31 121 ASP A N 1
ATOM 968 C CA . ASP A 1 121 ? 20.999 -7.052 -11.812 1.00 76.31 121 ASP A CA 1
ATOM 969 C C . ASP A 1 121 ? 21.337 -8.384 -11.128 1.00 76.31 121 ASP A C 1
ATOM 971 O O . ASP A 1 121 ? 20.525 -8.989 -10.426 1.00 76.31 121 ASP A O 1
ATOM 975 N N . LYS A 1 122 ? 22.596 -8.819 -11.266 1.00 74.06 122 LYS A N 1
ATOM 976 C CA . LYS A 1 122 ? 23.113 -10.046 -10.634 1.00 74.06 122 LYS A CA 1
ATOM 977 C C . LYS A 1 122 ? 23.031 -10.035 -9.100 1.00 74.06 122 LYS A C 1
ATOM 979 O O . LYS A 1 122 ? 23.194 -11.087 -8.490 1.00 74.06 122 LYS A O 1
ATOM 984 N N . LYS A 1 123 ? 22.813 -8.875 -8.467 1.00 80.31 123 LYS A N 1
ATOM 985 C CA . LYS A 1 123 ? 22.697 -8.703 -7.009 1.00 80.31 123 LYS A CA 1
ATOM 986 C C . LYS A 1 123 ? 21.267 -8.412 -6.542 1.00 80.31 123 LYS A C 1
ATOM 988 O O . LYS A 1 123 ? 21.094 -7.956 -5.412 1.00 80.31 123 LYS A O 1
ATOM 993 N N . ILE A 1 124 ? 20.247 -8.682 -7.363 1.00 81.44 124 ILE A N 1
ATOM 994 C CA . ILE A 1 124 ? 18.843 -8.432 -7.002 1.00 81.44 124 ILE A CA 1
ATOM 995 C C . ILE A 1 124 ? 18.459 -9.044 -5.645 1.00 81.44 124 ILE A C 1
ATOM 997 O O . ILE A 1 124 ? 17.870 -8.352 -4.822 1.00 81.44 124 ILE A O 1
ATOM 1001 N N . GLY A 1 125 ? 18.872 -10.286 -5.363 1.00 80.38 125 GLY A N 1
ATOM 1002 C CA . GLY A 1 125 ? 18.565 -10.962 -4.095 1.00 80.38 125 GLY A CA 1
ATOM 1003 C C . GLY A 1 125 ? 19.066 -10.188 -2.873 1.00 80.38 125 GLY A C 1
ATOM 1004 O O . GLY A 1 125 ? 18.286 -9.903 -1.971 1.00 80.38 125 GLY A O 1
ATOM 1005 N N . LEU A 1 126 ? 20.328 -9.743 -2.901 1.00 82.25 126 LEU A N 1
ATOM 1006 C CA . LEU A 1 126 ? 20.924 -8.952 -1.818 1.00 82.25 126 LEU A CA 1
ATOM 1007 C C . LEU A 1 126 ? 20.206 -7.612 -1.626 1.00 82.25 126 LEU A C 1
ATOM 1009 O O . LEU A 1 126 ? 20.005 -7.170 -0.501 1.00 82.25 126 LEU A O 1
ATOM 1013 N N . LYS A 1 127 ? 19.805 -6.952 -2.719 1.00 82.06 127 LYS A N 1
ATOM 1014 C CA . LYS A 1 127 ? 19.060 -5.688 -2.641 1.00 82.06 127 LYS A CA 1
ATOM 1015 C C . LYS A 1 127 ? 17.691 -5.883 -1.997 1.00 82.06 127 LYS A C 1
ATOM 1017 O O . LYS A 1 127 ? 17.311 -5.096 -1.139 1.00 82.06 127 LYS A O 1
ATOM 1022 N N . LEU A 1 128 ? 16.972 -6.937 -2.381 1.00 84.44 128 LEU A N 1
ATOM 1023 C CA . LEU A 1 128 ? 15.670 -7.260 -1.798 1.00 84.44 128 LEU A CA 1
ATOM 1024 C C . LEU A 1 128 ? 15.787 -7.643 -0.316 1.00 84.44 128 LEU A C 1
ATOM 1026 O O . LEU A 1 128 ? 14.948 -7.228 0.480 1.00 84.44 128 LEU A O 1
ATOM 1030 N N . GLU A 1 129 ? 16.841 -8.365 0.073 1.00 85.56 129 GLU A N 1
ATOM 1031 C CA . GLU A 1 129 ? 17.124 -8.663 1.483 1.00 85.56 129 GLU A CA 1
ATOM 1032 C C . GLU A 1 129 ? 17.384 -7.400 2.304 1.00 85.56 129 GLU A C 1
ATOM 1034 O O . GLU A 1 129 ? 16.850 -7.275 3.404 1.00 85.56 129 GLU A O 1
ATOM 1039 N N . VAL A 1 130 ? 18.153 -6.446 1.772 1.00 85.31 130 VAL A N 1
ATOM 1040 C CA . VAL A 1 130 ? 18.405 -5.165 2.450 1.00 85.31 130 VAL A CA 1
ATOM 1041 C C . VAL A 1 130 ? 17.100 -4.406 2.679 1.00 85.31 130 VAL A C 1
ATOM 1043 O O . VAL A 1 130 ? 16.851 -3.973 3.800 1.00 85.31 130 VAL A O 1
ATOM 1046 N N . ILE A 1 131 ? 16.241 -4.305 1.660 1.00 85.69 131 ILE A N 1
ATOM 1047 C CA . ILE A 1 131 ? 14.933 -3.639 1.782 1.00 85.69 131 ILE A CA 1
ATOM 1048 C C . ILE A 1 131 ? 14.076 -4.338 2.839 1.00 85.69 131 ILE A C 1
ATOM 1050 O O . ILE A 1 131 ? 13.523 -3.687 3.724 1.00 85.69 131 ILE A O 1
ATOM 1054 N N . ARG A 1 132 ? 13.998 -5.674 2.787 1.00 85.31 132 ARG A N 1
ATOM 1055 C CA . ARG A 1 132 ? 13.246 -6.468 3.765 1.00 85.31 132 ARG A CA 1
ATOM 1056 C C . ARG A 1 132 ? 13.751 -6.223 5.185 1.00 85.31 132 ARG A C 1
ATOM 1058 O O . ARG A 1 132 ? 12.945 -6.012 6.084 1.00 85.31 132 ARG A O 1
ATOM 1065 N N . LYS A 1 133 ? 15.071 -6.224 5.380 1.00 85.44 133 LYS A N 1
ATOM 1066 C CA . LYS A 1 133 ? 15.693 -5.986 6.682 1.00 85.44 133 LYS A CA 1
ATOM 1067 C C . LYS A 1 133 ? 15.392 -4.582 7.206 1.00 85.44 133 LYS A C 1
ATOM 1069 O O . LYS A 1 133 ? 14.983 -4.462 8.352 1.00 85.44 133 LYS A O 1
ATOM 1074 N N . GLN A 1 134 ? 15.514 -3.553 6.367 1.00 83.75 134 GLN A N 1
ATOM 1075 C CA . GLN A 1 134 ? 15.183 -2.174 6.742 1.00 83.75 134 GLN A CA 1
ATOM 1076 C C . GLN A 1 134 ? 13.727 -2.049 7.204 1.00 83.75 134 GLN A C 1
ATOM 1078 O O . GLN A 1 134 ? 13.463 -1.499 8.268 1.00 83.75 134 GLN A O 1
ATOM 1083 N N . ILE A 1 135 ? 12.787 -2.603 6.433 1.00 83.69 135 ILE A N 1
ATOM 1084 C CA . ILE A 1 135 ? 11.360 -2.582 6.777 1.00 83.69 135 ILE A CA 1
ATOM 1085 C C . ILE A 1 135 ? 11.109 -3.320 8.102 1.00 83.69 135 ILE A C 1
ATOM 1087 O O . ILE A 1 135 ? 10.409 -2.798 8.966 1.00 83.69 135 ILE A O 1
ATOM 1091 N N . ASN A 1 136 ? 11.707 -4.499 8.292 1.00 81.69 136 ASN A N 1
ATOM 1092 C CA . ASN A 1 136 ? 11.539 -5.285 9.516 1.00 81.69 136 ASN A CA 1
ATOM 1093 C C . ASN A 1 136 ? 12.104 -4.574 10.757 1.00 81.69 136 ASN A C 1
ATOM 1095 O O . ASN A 1 136 ? 11.417 -4.498 11.775 1.00 81.69 136 ASN A O 1
ATOM 1099 N N . GLU A 1 137 ? 13.321 -4.028 10.666 1.00 79.44 137 GLU A N 1
ATOM 1100 C CA . GLU A 1 137 ? 13.964 -3.277 11.754 1.00 79.44 137 GLU A CA 1
ATOM 1101 C C . GLU A 1 137 ? 13.134 -2.056 12.166 1.00 79.44 137 GLU A C 1
ATOM 1103 O O . GLU A 1 137 ? 12.992 -1.764 13.350 1.00 79.44 137 GLU A O 1
ATOM 1108 N N . LEU A 1 138 ? 12.553 -1.350 11.195 1.00 71.12 138 LEU A N 1
ATOM 1109 C CA . LEU A 1 138 ? 11.808 -0.117 11.444 1.00 71.12 138 LEU A CA 1
ATOM 1110 C C . LEU A 1 138 ? 10.401 -0.341 11.990 1.00 71.12 138 LEU A C 1
ATOM 1112 O O . LEU A 1 138 ? 9.858 0.548 12.647 1.00 71.12 138 LEU A O 1
ATOM 1116 N N . LEU A 1 139 ? 9.804 -1.496 11.706 1.00 68.31 139 LEU A N 1
ATOM 1117 C CA . LEU A 1 139 ? 8.447 -1.817 12.137 1.00 68.31 139 LEU A CA 1
ATOM 1118 C C . LEU A 1 139 ? 8.410 -2.655 13.419 1.00 68.31 139 LEU A C 1
ATOM 1120 O O . LEU A 1 139 ? 7.318 -2.940 13.906 1.00 68.31 139 LEU A O 1
ATOM 1124 N N . ASN A 1 140 ? 9.570 -3.037 13.980 1.00 63.72 140 ASN A N 1
ATOM 1125 C CA . ASN A 1 140 ? 9.663 -3.935 15.141 1.00 63.72 140 ASN A CA 1
ATOM 1126 C C . ASN A 1 140 ? 8.779 -5.189 14.974 1.00 63.72 140 ASN A C 1
ATOM 1128 O O . ASN A 1 140 ? 8.234 -5.727 15.941 1.00 63.72 140 ASN A O 1
ATOM 1132 N N . LEU A 1 141 ? 8.592 -5.634 13.727 1.00 55.53 141 LEU A N 1
ATOM 1133 C CA . LEU A 1 141 ? 7.761 -6.791 13.433 1.00 55.53 141 LEU A CA 1
ATOM 1134 C C . LEU A 1 141 ? 8.514 -8.037 13.907 1.00 55.53 141 LEU A C 1
ATOM 1136 O O . LEU A 1 141 ? 9.709 -8.154 13.623 1.00 55.53 141 LEU A O 1
ATOM 1140 N N . PRO A 1 142 ? 7.859 -8.965 14.625 1.00 46.31 142 PRO A N 1
ATOM 1141 C CA . PRO A 1 142 ? 8.488 -10.233 14.963 1.00 46.31 142 PRO A CA 1
ATOM 1142 C C . PRO A 1 142 ? 8.944 -10.923 13.670 1.00 46.31 142 PRO A C 1
ATOM 1144 O O . PRO A 1 142 ? 8.196 -10.969 12.695 1.00 46.31 142 PRO A O 1
ATOM 1147 N N . GLU A 1 143 ? 10.172 -11.447 13.659 1.00 42.91 143 GLU A N 1
ATOM 1148 C CA . GLU A 1 143 ? 10.820 -12.106 12.506 1.00 42.91 143 GLU A CA 1
ATOM 1149 C C . GLU A 1 143 ? 10.133 -13.415 12.046 1.00 42.91 143 GLU A C 1
ATOM 1151 O O . GLU A 1 143 ? 10.695 -14.170 11.256 1.00 42.91 143 GLU A O 1
ATOM 1156 N N . GLU A 1 144 ? 8.905 -13.685 12.488 1.00 38.03 144 GLU A N 1
ATOM 1157 C CA . GLU A 1 144 ? 8.150 -14.888 12.153 1.00 38.03 144 GLU A CA 1
ATOM 1158 C C . GLU A 1 144 ? 7.042 -14.594 11.128 1.00 38.03 144 GLU A C 1
ATOM 1160 O O . GLU A 1 144 ? 5.957 -14.113 11.461 1.00 38.03 144 GLU A O 1
ATOM 1165 N N . LEU A 1 145 ? 7.337 -14.937 9.869 1.00 35.28 145 LEU A N 1
ATOM 1166 C CA . LEU A 1 145 ? 6.383 -15.333 8.825 1.00 35.28 145 LEU A CA 1
ATOM 1167 C C . LEU A 1 145 ? 6.958 -16.519 8.046 1.00 35.28 145 LEU A C 1
ATOM 1169 O O . LEU A 1 145 ? 8.064 -16.355 7.475 1.00 35.28 145 LEU A O 1
#

pLDDT: mean 76.62, std 11.7, range [35.28, 90.19]

Secondary structure (DSSP, 8-state):
--HHHHHHHHHH---HHHHHHSPPPP--S-EEEEEEETTEEEEEEE--TTTHHHHHH-HHHHHHHHTT-SEEEEEEEHHHHHH-HHHHHHHHHHHHHHHHHTT--PEEEEEEE-GGGGTT-TTHHHHHHHHHHHHHHHHT--S--

Foldseek 3Di:
DCLVVCCCVVQVVDDSVVCVVPPDDDDDAWDWDWDDDPPDIDIRTDDDPVCLVVCLVDLVSLCVPLALAQADEDEDEPVVCVVPVPVVLVSVLSNVCSCVVVVSNHHYHYHYPPLVVCPPPPCSVVVVVVVVVVSCVSNVDPPDD

Radius of gyration: 16.1 Å; chains: 1; bounding box: 41×29×42 Å

Sequence (145 aa):
MGKTTIKKVVFEGANPNELALFPLEATIGSKYSIHEFMDSKIVVIDTPGQSLPELLKDEEKQIHSFENAGAIIYIFDYPSWIEDSESIIDDIKSIYEINMKHKFEAKIILFLHKIDLLLSDKKIGLKLEVIRKQINELLNLPEEL